Protein AF-A0A938BKI9-F1 (afdb_monomer)

Solvent-accessible surface area (backbone atoms only — not comparable to full-atom values): 6039 Å² total; per-residue (Å²): 139,80,93,66,53,56,71,38,67,69,44,45,52,50,50,41,49,53,42,36,75,76,63,65,50,36,61,71,45,75,45,54,75,66,72,84,82,88,70,56,82,90,69,52,90,51,67,64,57,60,49,46,39,46,40,35,49,47,50,10,42,51,46,49,49,68,59,42,54,88,37,46,44,95,87,40,47,78,45,76,61,80,80,87,84,67,91,79,78,74,82,81,72,84,84,115

pLDDT: mean 8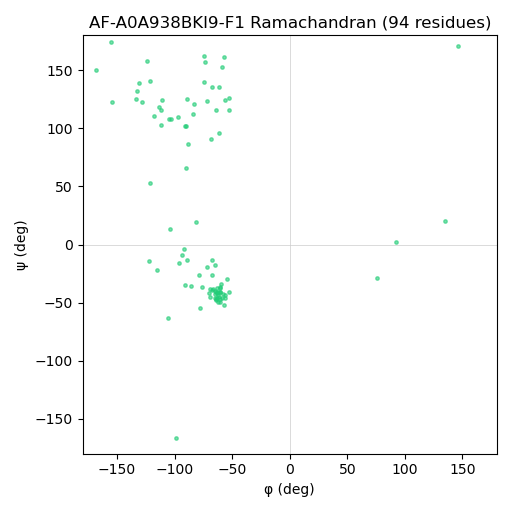9.9, std 16.37, range [35.69, 98.62]

Radius of gyration: 17.12 Å; Cα contacts (8 Å, |Δi|>4): 96; chains: 1; bounding box: 38×35×50 Å

Secondary structure (DSSP, 8-state):
-----TT-HHHHHHHHHHHHHHHSSEEEEEE-------S-GGG---HHHHHHHHIIIIIIHHHHHHHHGGGEEEEEEEEE------S-----TT--

Nearest PDB structures (foldseek):
  3edm-assembly1_C  TM=8.915E-01  e=5.045E-05  Agrobacterium fabrum str. C58
  5jsf-assembly1_A  TM=8.563E-01  e=3.644E-05  Homo sapiens
  3i3o-assembly2_H  TM=8.718E-01  e=2.252E-04  Bacillus anthracis str. 'Ames Ancestor'
  3afm-assembly1_A  TM=8.154E-01  e=1.853E-04  Sphingomonas sp. A1
  3afm-assembly1_B-2  TM=8.261E-01  e=4.916E-04  Sphingomonas sp. A1

Structure (mmCIF, N/CA/C/O backbone):
data_AF-A0A938BKI9-F1
#
_entry.id   AF-A0A938BKI9-F1
#
loop_
_atom_site.group_PDB
_atom_site.id
_atom_site.type_symbol
_atom_site.label_atom_id
_atom_site.label_alt_id
_atom_site.label_comp_id
_atom_site.label_asym_id
_atom_site.label_entity_id
_atom_site.label_seq_id
_atom_site.pdbx_PDB_ins_code
_atom_site.Cartn_x
_atom_site.Cartn_y
_atom_site.Cartn_z
_atom_site.occupancy
_atom_site.B_iso_or_equiv
_atom_site.auth_seq_id
_atom_site.auth_comp_id
_atom_site.auth_asym_id
_atom_site.auth_atom_id
_atom_site.pdbx_PDB_model_num
ATOM 1 N N . VAL A 1 1 ? -16.033 2.143 -2.834 1.00 88.31 1 VAL A N 1
ATOM 2 C CA . VAL A 1 1 ? -14.659 1.886 -3.318 1.00 88.31 1 VAL A CA 1
ATOM 3 C C . VAL A 1 1 ? -13.879 3.169 -3.119 1.00 88.31 1 VAL A C 1
ATOM 5 O O . VAL A 1 1 ? -14.415 4.207 -3.483 1.00 88.31 1 VAL A O 1
ATOM 8 N N . LEU A 1 2 ? -12.703 3.110 -2.494 1.00 95.69 2 LEU A N 1
ATOM 9 C CA . LEU A 1 2 ? -11.835 4.269 -2.282 1.00 95.69 2 LEU A CA 1
ATOM 10 C C . LEU A 1 2 ? -10.514 4.015 -3.024 1.00 95.69 2 LEU A C 1
ATOM 12 O O . LEU A 1 2 ? -9.788 3.106 -2.622 1.00 95.69 2 LEU A O 1
ATOM 16 N N . PRO A 1 3 ? -10.222 4.740 -4.117 1.00 97.19 3 PRO A N 1
ATOM 17 C CA . PRO A 1 3 ? -8.918 4.674 -4.769 1.00 97.19 3 PRO A CA 1
ATOM 18 C C . PRO A 1 3 ? -7.820 5.126 -3.803 1.00 97.19 3 PRO A C 1
ATOM 20 O O . PRO A 1 3 ? -7.996 6.120 -3.101 1.00 97.19 3 PRO A O 1
ATOM 23 N N . CYS A 1 4 ? -6.711 4.390 -3.756 1.00 97.94 4 CYS A N 1
ATOM 24 C CA . CYS A 1 4 ? -5.589 4.703 -2.881 1.00 97.94 4 CYS A CA 1
ATOM 25 C C . CYS A 1 4 ? -4.292 4.139 -3.466 1.00 97.94 4 CYS A C 1
ATOM 27 O O . CYS A 1 4 ? -4.187 2.931 -3.685 1.00 97.94 4 CYS A O 1
ATOM 29 N N . ASP A 1 5 ? -3.315 5.008 -3.699 1.00 98.25 5 ASP A N 1
ATOM 30 C CA . ASP A 1 5 ? -1.946 4.627 -4.028 1.00 98.25 5 ASP A CA 1
ATOM 31 C C . ASP A 1 5 ? -1.175 4.322 -2.737 1.00 98.25 5 ASP A C 1
ATOM 33 O O . ASP A 1 5 ? -1.039 5.182 -1.865 1.00 98.25 5 ASP A O 1
ATOM 37 N N . VAL A 1 6 ? -0.661 3.095 -2.615 1.00 98.38 6 VAL A N 1
ATOM 38 C CA . VAL A 1 6 ? 0.081 2.643 -1.427 1.00 98.38 6 VAL A CA 1
ATOM 39 C C . VAL A 1 6 ? 1.425 3.344 -1.240 1.00 98.38 6 VAL A C 1
ATOM 41 O O . VAL A 1 6 ? 1.995 3.247 -0.159 1.00 98.38 6 VAL A O 1
ATOM 44 N N . THR A 1 7 ? 1.919 4.061 -2.249 1.00 98.12 7 THR A N 1
ATOM 45 C CA . THR A 1 7 ? 3.136 4.887 -2.170 1.00 98.12 7 THR A CA 1
ATOM 46 C C . THR A 1 7 ? 2.844 6.319 -1.706 1.00 98.12 7 THR A C 1
ATOM 48 O O . THR A 1 7 ? 3.750 7.048 -1.306 1.00 98.12 7 THR A O 1
ATOM 51 N N . CYS A 1 8 ? 1.572 6.736 -1.689 1.00 98.44 8 CYS A N 1
ATOM 52 C CA . CYS A 1 8 ? 1.174 8.084 -1.300 1.00 98.44 8 CYS A CA 1
ATOM 53 C C . CYS A 1 8 ? 0.725 8.138 0.167 1.00 98.44 8 CYS A C 1
ATOM 55 O O . CYS A 1 8 ? -0.358 7.674 0.530 1.00 98.44 8 CYS A O 1
ATOM 57 N N . HIS A 1 9 ? 1.537 8.769 1.020 1.00 97.81 9 HIS A N 1
ATOM 58 C CA . HIS A 1 9 ? 1.274 8.867 2.460 1.00 97.81 9 HIS A CA 1
ATOM 59 C C . HIS A 1 9 ? -0.088 9.493 2.794 1.00 97.81 9 HIS A C 1
ATOM 61 O O . HIS A 1 9 ? -0.843 8.940 3.596 1.00 97.81 9 HIS A O 1
ATOM 67 N N . ASP A 1 10 ? -0.430 10.598 2.135 1.00 98.31 10 ASP A N 1
ATOM 68 C CA . ASP A 1 10 ? -1.666 11.333 2.405 1.00 98.31 10 ASP A CA 1
ATOM 69 C C . ASP A 1 10 ? -2.909 10.536 1.993 1.00 98.31 10 ASP A C 1
ATOM 71 O O . ASP A 1 10 ? -3.897 10.502 2.730 1.00 98.31 10 ASP A O 1
ATOM 75 N N . GLN A 1 11 ? -2.848 9.820 0.863 1.00 98.62 11 GLN A N 1
ATOM 76 C CA . GLN A 1 11 ? -3.940 8.939 0.440 1.00 98.62 11 GLN A CA 1
ATOM 77 C C . GLN A 1 11 ? -4.136 7.783 1.424 1.00 98.62 11 GLN A C 1
ATOM 79 O O . GLN A 1 11 ? -5.273 7.463 1.769 1.00 98.62 11 GLN A O 1
ATOM 84 N N . MET A 1 12 ? -3.048 7.203 1.937 1.00 98.50 12 MET A N 1
ATOM 85 C CA . MET A 1 12 ? -3.113 6.125 2.926 1.00 98.50 12 MET A CA 1
ATOM 86 C C . MET A 1 12 ? -3.724 6.595 4.250 1.00 98.50 12 MET A C 1
ATOM 88 O O . MET A 1 12 ? -4.570 5.898 4.818 1.00 98.50 12 MET A O 1
ATOM 92 N N . ILE A 1 13 ? -3.342 7.784 4.730 1.00 98.38 13 ILE A N 1
ATOM 93 C CA . ILE A 1 13 ? -3.944 8.396 5.923 1.00 98.38 13 ILE A CA 1
ATOM 94 C C . ILE A 1 13 ? -5.437 8.625 5.700 1.00 98.38 13 ILE A C 1
ATOM 96 O O . ILE A 1 13 ? -6.247 8.222 6.538 1.00 98.38 13 ILE A O 1
ATOM 100 N N . HIS A 1 14 ? -5.804 9.233 4.572 1.00 98.56 14 HIS A N 1
ATOM 101 C CA . HIS A 1 14 ? -7.197 9.474 4.216 1.00 98.56 14 HIS A CA 1
ATOM 102 C C . HIS A 1 14 ? -7.993 8.160 4.164 1.00 98.56 14 HIS A C 1
ATOM 104 O O . HIS A 1 14 ? -9.082 8.065 4.727 1.00 98.56 14 HIS A O 1
ATOM 110 N N . ALA A 1 15 ? -7.421 7.096 3.594 1.00 98.44 15 ALA A N 1
ATOM 111 C CA . ALA A 1 15 ? -8.062 5.789 3.531 1.00 98.44 15 ALA A CA 1
ATOM 112 C C . ALA A 1 15 ? -8.289 5.145 4.904 1.00 98.44 15 ALA A C 1
ATOM 114 O O . ALA A 1 15 ? -9.364 4.587 5.152 1.00 98.44 15 ALA A O 1
ATOM 115 N N . ALA A 1 16 ? -7.325 5.242 5.821 1.00 98.38 16 ALA A N 1
ATOM 116 C CA . ALA A 1 16 ? -7.513 4.771 7.190 1.00 98.38 16 ALA A CA 1
ATOM 117 C C . ALA A 1 16 ? -8.555 5.603 7.949 1.00 98.38 16 ALA A C 1
ATOM 119 O O . ALA A 1 16 ? -9.367 5.042 8.687 1.00 98.38 16 ALA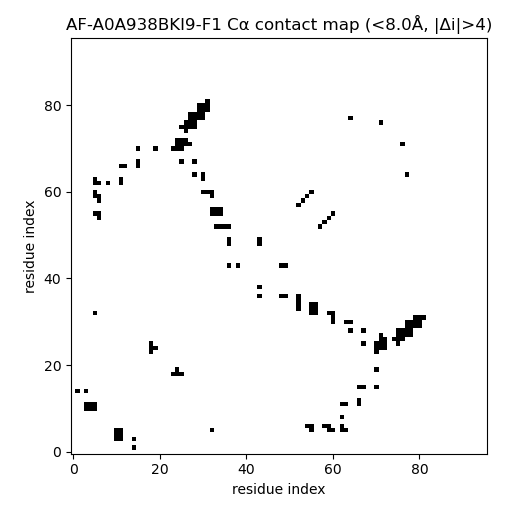 A O 1
ATOM 120 N N . GLN A 1 17 ? -8.584 6.921 7.741 1.00 98.44 17 GLN A N 1
ATOM 121 C CA . GLN A 1 17 ? -9.593 7.796 8.339 1.00 98.44 17 GLN A CA 1
ATOM 122 C C . GLN A 1 17 ? -11.001 7.440 7.857 1.00 98.44 17 GLN A C 1
ATOM 124 O O . GLN A 1 17 ? -11.872 7.208 8.691 1.00 98.44 17 GLN A O 1
ATOM 129 N N . GLU A 1 18 ? -11.209 7.302 6.548 1.00 98.56 18 GLU A N 1
ATOM 130 C CA . GLU A 1 18 ? -12.496 6.900 5.969 1.00 98.56 18 GLU A CA 1
ATOM 131 C C . GLU A 1 18 ? -12.936 5.511 6.450 1.00 98.56 18 GLU A C 1
ATOM 133 O O . GLU A 1 18 ? -14.095 5.297 6.816 1.00 98.56 18 GLU A O 1
ATOM 138 N N . THR A 1 19 ? -11.995 4.565 6.531 1.00 98.25 19 THR A N 1
ATOM 139 C CA . THR A 1 19 ? -12.259 3.216 7.053 1.00 98.25 19 THR A CA 1
ATOM 140 C C . THR A 1 19 ? -12.707 3.270 8.511 1.00 98.25 19 THR A C 1
ATOM 142 O O . THR A 1 19 ? -13.702 2.643 8.878 1.00 98.25 19 THR A O 1
ATOM 145 N N . ARG A 1 20 ? -12.026 4.065 9.345 1.00 97.94 20 ARG A N 1
ATOM 146 C CA . ARG A 1 20 ? -12.407 4.279 10.745 1.00 97.94 20 ARG A CA 1
ATOM 147 C C . ARG A 1 20 ? -13.777 4.942 10.858 1.00 97.94 20 ARG A C 1
ATOM 149 O O . ARG A 1 20 ? -14.590 4.480 11.646 1.00 97.94 20 ARG A O 1
ATOM 156 N N . THR A 1 21 ? -14.054 5.984 10.080 1.00 98.25 21 THR A N 1
ATOM 157 C CA . THR A 1 21 ? -15.344 6.690 10.117 1.00 98.25 21 THR A CA 1
ATOM 158 C C . THR A 1 21 ? -16.498 5.759 9.756 1.00 98.25 21 THR A C 1
ATOM 160 O O . THR A 1 21 ? -17.547 5.795 10.393 1.00 98.25 21 THR A O 1
ATOM 163 N N . ARG A 1 22 ? -16.308 4.895 8.754 1.00 97.81 22 ARG A N 1
ATOM 164 C CA . ARG A 1 22 ? -17.378 4.041 8.232 1.00 97.81 22 ARG A CA 1
ATOM 165 C C . ARG A 1 22 ? -17.554 2.724 8.986 1.00 97.81 22 ARG A C 1
ATOM 167 O O . ARG A 1 22 ? -18.680 2.247 9.102 1.00 97.81 22 ARG A O 1
ATOM 174 N N . PHE A 1 23 ? -16.464 2.120 9.455 1.00 97.50 23 PHE A N 1
ATOM 175 C CA . PHE A 1 23 ? -16.473 0.768 10.030 1.00 97.50 23 PHE A CA 1
ATOM 176 C C . PHE A 1 23 ? -15.951 0.706 11.472 1.00 97.50 23 PHE A C 1
ATOM 178 O O . PHE A 1 23 ? -16.134 -0.304 12.151 1.00 97.50 23 PHE A O 1
ATOM 185 N N . GLY A 1 24 ? -15.286 1.758 11.952 1.00 97.81 24 GLY A N 1
ATOM 186 C CA . GLY A 1 24 ? -14.701 1.853 13.293 1.00 97.81 24 GLY A CA 1
ATOM 187 C C . GLY A 1 24 ? -13.398 1.073 13.485 1.00 97.81 24 GLY A C 1
ATOM 188 O O . GLY A 1 24 ? -12.569 1.476 14.296 1.00 97.81 24 GLY A O 1
ATOM 189 N N . ARG A 1 25 ? -13.203 -0.026 12.748 1.00 97.62 25 ARG A N 1
ATOM 190 C CA . ARG A 1 25 ? -12.107 -0.987 12.944 1.00 97.62 25 ARG A CA 1
ATOM 191 C C . ARG A 1 25 ? -11.780 -1.767 11.667 1.00 97.62 25 ARG A C 1
ATOM 193 O O . ARG A 1 25 ? -12.509 -1.678 10.681 1.00 97.62 25 ARG A O 1
ATOM 200 N N . VAL A 1 26 ? -10.726 -2.579 11.726 1.00 98.50 26 VAL A N 1
ATOM 201 C CA . VAL A 1 26 ? -10.309 -3.517 10.677 1.00 98.50 26 VAL A CA 1
ATOM 202 C C . VAL A 1 26 ? -10.124 -4.915 11.267 1.00 98.50 26 VAL A C 1
ATOM 204 O O . VAL A 1 26 ? -9.319 -5.116 12.170 1.00 98.50 26 VAL A O 1
ATOM 207 N N . ASP A 1 27 ? -10.850 -5.894 10.731 1.00 98.44 27 ASP A N 1
ATOM 208 C CA . ASP A 1 27 ? -10.705 -7.303 11.122 1.00 98.44 27 ASP A CA 1
ATOM 209 C C . ASP A 1 27 ? -9.679 -8.037 10.234 1.00 98.44 27 ASP A C 1
ATOM 211 O O . ASP A 1 27 ? -8.902 -8.868 10.709 1.00 98.44 27 ASP A O 1
ATOM 215 N N . PHE A 1 28 ? -9.616 -7.677 8.948 1.00 98.31 28 PHE A N 1
ATOM 216 C CA . PHE A 1 28 ? -8.682 -8.240 7.973 1.00 98.31 28 PHE A CA 1
ATOM 217 C C . PHE A 1 28 ? -8.018 -7.131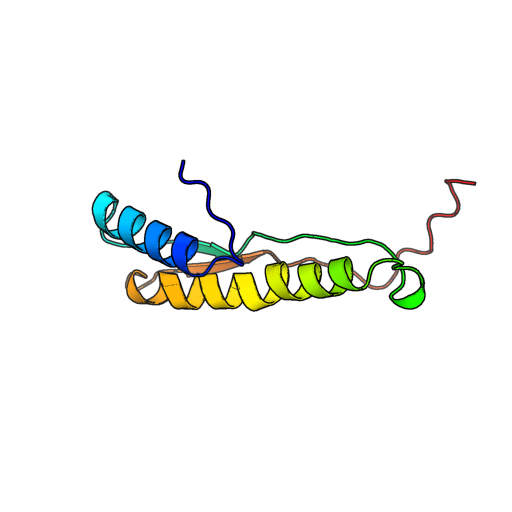 7.157 1.00 98.31 28 PHE A C 1
ATOM 219 O O . PHE A 1 28 ? -8.703 -6.329 6.523 1.00 98.31 28 PHE A O 1
ATOM 226 N N . LEU A 1 29 ? -6.686 -7.118 7.138 1.00 98.56 29 LEU A N 1
ATOM 227 C CA . LEU A 1 29 ? -5.880 -6.255 6.279 1.00 98.56 29 LEU A CA 1
ATOM 228 C C . LEU A 1 29 ? -5.153 -7.114 5.244 1.00 98.56 29 LEU A C 1
ATOM 230 O O . LEU A 1 29 ? -4.312 -7.937 5.600 1.00 98.56 29 LEU A O 1
ATOM 234 N N . ILE A 1 30 ? -5.469 -6.922 3.966 1.00 98.38 30 ILE A N 1
ATOM 235 C CA . ILE A 1 30 ? -4.833 -7.657 2.869 1.00 98.38 30 ILE A CA 1
ATOM 236 C C . ILE A 1 30 ? -3.856 -6.721 2.162 1.00 98.38 30 ILE A C 1
ATOM 238 O O . ILE A 1 30 ? -4.253 -5.806 1.444 1.00 98.38 30 ILE A O 1
ATOM 242 N N . VAL A 1 31 ? -2.568 -6.965 2.363 1.00 98.31 31 VAL A N 1
ATOM 243 C CA . VAL A 1 31 ? -1.473 -6.231 1.733 1.00 98.31 31 VAL A CA 1
ATOM 244 C C . VAL A 1 31 ? -1.162 -6.910 0.402 1.00 98.31 31 VAL A C 1
ATOM 246 O O . VAL A 1 31 ? -0.363 -7.842 0.337 1.00 98.31 31 VAL A O 1
ATOM 249 N N . ASN A 1 32 ? -1.889 -6.499 -0.640 1.00 97.81 32 ASN A N 1
ATOM 250 C CA . ASN A 1 32 ? -1.847 -7.125 -1.967 1.00 97.81 32 ASN A CA 1
ATOM 251 C C . ASN A 1 32 ? -1.299 -6.225 -3.079 1.00 97.81 32 ASN A C 1
ATOM 253 O O . ASN A 1 32 ? -0.902 -6.741 -4.119 1.00 97.81 32 ASN A O 1
ATOM 257 N N . ALA A 1 33 ? -1.324 -4.901 -2.908 1.00 97.81 33 ALA A N 1
ATOM 258 C CA . ALA A 1 33 ? -0.836 -3.994 -3.942 1.00 97.81 33 ALA A CA 1
ATOM 259 C C . ALA A 1 33 ? 0.616 -4.341 -4.296 1.00 97.81 33 ALA A C 1
ATOM 261 O O . ALA A 1 33 ? 1.474 -4.412 -3.417 1.00 97.81 33 ALA A O 1
ATOM 262 N N . GLY A 1 34 ? 0.860 -4.587 -5.580 1.00 96.19 34 GLY A N 1
ATOM 263 C CA . GLY A 1 34 ? 2.162 -4.997 -6.064 1.00 96.19 34 GLY A CA 1
ATOM 264 C C . GLY A 1 34 ? 2.257 -4.929 -7.581 1.00 96.19 34 GLY A C 1
ATOM 265 O O . GLY A 1 34 ? 1.262 -5.095 -8.289 1.00 96.19 34 GLY A O 1
ATOM 266 N N . VAL A 1 35 ? 3.467 -4.685 -8.067 1.00 95.25 35 VAL A N 1
ATOM 267 C CA . VAL A 1 35 ? 3.829 -4.664 -9.487 1.00 95.25 35 VAL A CA 1
ATOM 268 C C . VAL A 1 35 ? 4.967 -5.640 -9.750 1.00 95.25 35 VAL A C 1
ATOM 270 O O . VAL A 1 35 ? 5.717 -5.997 -8.845 1.00 95.25 35 VAL A O 1
ATOM 273 N N . ILE A 1 36 ? 5.112 -6.074 -10.998 1.00 91.25 36 ILE A N 1
ATOM 274 C CA . ILE A 1 36 ? 6.239 -6.893 -11.437 1.00 91.25 36 ILE A CA 1
ATOM 275 C C . ILE A 1 36 ? 6.798 -6.320 -12.732 1.00 91.25 36 ILE A C 1
ATOM 277 O O . ILE A 1 36 ? 6.050 -6.052 -13.670 1.00 91.25 36 ILE A O 1
ATOM 281 N N . TYR A 1 37 ? 8.118 -6.176 -12.776 1.00 89.94 37 TYR A N 1
ATOM 282 C CA . TYR A 1 37 ? 8.860 -5.836 -13.984 1.00 89.94 37 TYR A CA 1
ATOM 283 C C . TYR A 1 37 ? 9.697 -7.063 -14.362 1.00 89.94 37 TYR A C 1
ATOM 285 O O . TYR A 1 37 ? 10.660 -7.377 -13.661 1.00 89.94 37 TYR A O 1
ATOM 293 N N . PRO A 1 38 ? 9.273 -7.846 -15.369 1.00 85.25 38 PRO A N 1
ATOM 294 C CA . PRO A 1 38 ? 9.942 -9.090 -15.723 1.00 85.25 38 PRO A CA 1
ATOM 295 C C . PRO A 1 38 ? 11.263 -8.816 -16.451 1.00 85.25 38 PRO A C 1
ATOM 297 O O . PRO A 1 38 ? 11.319 -7.958 -17.323 1.00 85.25 38 PRO A O 1
ATOM 300 N N . GLY A 1 39 ? 12.300 -9.591 -16.135 1.00 85.62 39 GLY A N 1
ATOM 301 C CA . GLY A 1 39 ? 13.618 -9.488 -16.769 1.00 85.62 39 GLY A CA 1
ATOM 302 C C . GLY A 1 39 ? 14.743 -9.810 -15.791 1.00 85.62 39 GLY A C 1
ATOM 303 O O . GLY A 1 39 ? 14.497 -9.972 -14.590 1.00 85.62 39 GLY A O 1
ATOM 304 N N . LEU A 1 40 ? 15.975 -9.926 -16.291 1.00 88.06 40 LEU A N 1
ATOM 305 C CA . LEU A 1 40 ? 17.142 -9.823 -15.419 1.00 88.06 40 LEU A CA 1
ATOM 306 C C . LEU A 1 40 ? 17.328 -8.358 -15.015 1.00 88.06 40 LEU A C 1
ATOM 308 O O . LEU A 1 40 ? 16.876 -7.450 -15.702 1.00 88.06 40 LEU A O 1
ATOM 312 N N . VAL A 1 41 ? 18.015 -8.116 -13.899 1.00 88.12 41 VAL A N 1
ATOM 313 C CA . VAL A 1 41 ? 18.263 -6.745 -13.418 1.00 88.12 41 VAL A CA 1
ATOM 314 C C . VAL A 1 41 ? 19.044 -5.917 -14.447 1.00 88.12 41 VAL A C 1
ATOM 316 O O . VAL A 1 41 ? 18.799 -4.723 -14.568 1.00 88.12 41 VAL A O 1
ATOM 319 N N . GLU A 1 42 ? 19.945 -6.551 -15.202 1.00 90.31 42 GLU A N 1
ATOM 320 C CA . GLU A 1 42 ? 20.705 -5.919 -16.291 1.00 90.31 42 GLU A CA 1
ATOM 321 C C . GLU A 1 42 ? 19.869 -5.615 -17.543 1.00 90.31 42 GLU A C 1
ATOM 323 O O . GLU A 1 42 ? 20.258 -4.749 -18.319 1.00 90.31 42 GLU A O 1
ATOM 328 N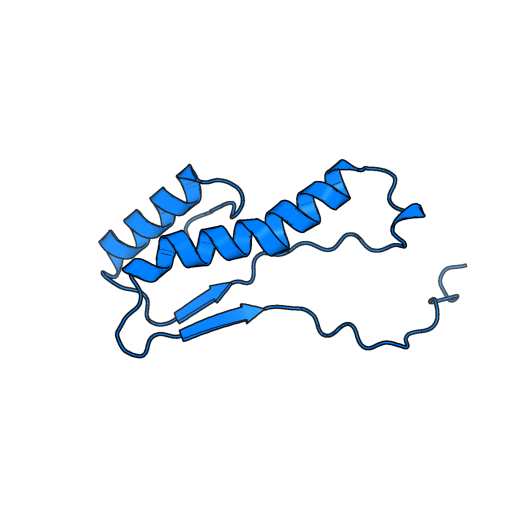 N . ASP A 1 43 ? 18.712 -6.268 -17.700 1.00 91.38 43 ASP A N 1
AT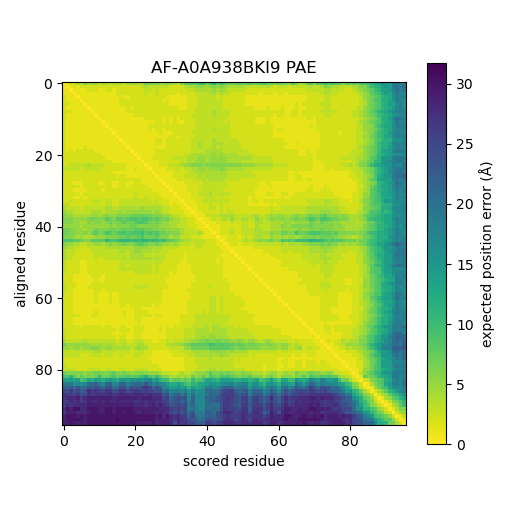OM 329 C CA . ASP A 1 43 ? 17.812 -6.100 -18.849 1.00 91.38 43 ASP A CA 1
ATOM 330 C C . ASP A 1 43 ? 16.739 -5.020 -18.611 1.00 91.38 43 ASP A C 1
ATOM 332 O O . ASP A 1 43 ? 15.911 -4.759 -19.483 1.00 91.38 43 ASP A O 1
ATOM 336 N N . ILE A 1 44 ? 16.684 -4.420 -17.415 1.00 89.75 44 ILE A N 1
ATOM 337 C CA . ILE A 1 44 ? 15.677 -3.405 -17.085 1.00 89.75 44 ILE A CA 1
ATOM 338 C C . ILE A 1 44 ? 16.222 -2.019 -17.431 1.00 89.75 44 ILE A C 1
ATOM 340 O O . ILE A 1 44 ? 16.988 -1.421 -16.676 1.00 89.75 44 ILE A O 1
ATOM 344 N N . ASP A 1 45 ? 15.765 -1.489 -18.568 1.00 90.00 45 ASP A N 1
ATOM 345 C CA . ASP A 1 45 ? 16.228 -0.214 -19.132 1.00 90.00 45 ASP A CA 1
ATOM 346 C C . ASP A 1 45 ? 15.984 0.991 -18.211 1.00 90.00 45 ASP A C 1
ATOM 348 O O . ASP A 1 45 ? 16.766 1.944 -18.161 1.00 90.00 45 ASP A O 1
ATOM 352 N N . ARG A 1 46 ? 14.861 0.984 -17.487 1.00 93.88 46 ARG A N 1
ATOM 353 C CA . ARG A 1 46 ? 14.417 2.111 -16.666 1.00 93.88 46 ARG A CA 1
ATOM 354 C C . ARG A 1 46 ? 14.699 1.830 -15.199 1.00 93.88 46 ARG A C 1
ATOM 356 O O . ARG A 1 46 ? 13.976 1.086 -14.544 1.00 93.88 46 ARG A O 1
ATOM 363 N N . ILE A 1 47 ? 15.683 2.528 -14.633 1.00 93.94 47 ILE A N 1
ATOM 364 C CA . ILE A 1 47 ? 15.963 2.472 -13.187 1.00 93.94 47 ILE A CA 1
ATOM 365 C C . ILE A 1 47 ? 14.730 2.810 -12.331 1.00 93.94 47 ILE A C 1
ATOM 367 O O . ILE A 1 47 ? 14.581 2.308 -11.218 1.00 93.94 47 ILE A O 1
ATOM 371 N N . AS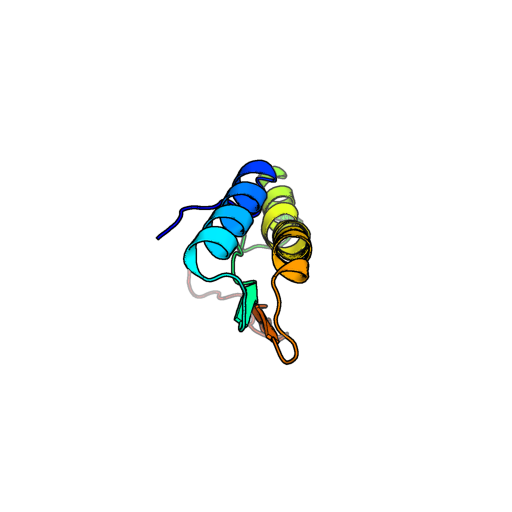P A 1 48 ? 13.833 3.647 -12.852 1.00 95.50 48 ASP A N 1
ATOM 372 C CA . ASP A 1 48 ? 12.607 4.037 -12.159 1.00 95.50 48 ASP A CA 1
ATOM 373 C C . ASP A 1 48 ? 11.620 2.875 -12.009 1.00 95.50 48 ASP A C 1
ATOM 375 O O . ASP A 1 48 ? 10.880 2.851 -11.032 1.00 95.50 48 ASP A O 1
ATOM 379 N N . ASP A 1 49 ? 11.664 1.874 -12.889 1.00 94.62 49 ASP A N 1
ATOM 380 C CA . ASP A 1 49 ? 10.840 0.670 -12.770 1.00 94.62 49 ASP A CA 1
ATOM 381 C C . ASP A 1 49 ? 11.328 -0.188 -11.589 1.00 94.62 49 ASP A C 1
ATOM 383 O O . ASP A 1 49 ? 10.539 -0.644 -10.761 1.00 94.62 49 ASP A O 1
ATOM 387 N N . LEU A 1 50 ? 12.650 -0.319 -11.422 1.00 94.38 50 LEU A N 1
ATOM 388 C CA . LEU A 1 50 ? 13.252 -0.980 -10.257 1.00 94.38 50 LEU A CA 1
ATOM 389 C C . LEU A 1 50 ? 12.932 -0.245 -8.949 1.00 94.38 50 LEU A C 1
ATOM 391 O O . LEU A 1 50 ? 12.610 -0.879 -7.941 1.00 94.38 50 LEU A O 1
ATOM 395 N N . LYS A 1 51 ? 12.988 1.092 -8.960 1.00 96.31 51 LYS A N 1
ATOM 396 C CA . LYS A 1 51 ? 12.599 1.908 -7.802 1.00 96.31 51 LYS A CA 1
ATOM 397 C C . LYS A 1 51 ? 11.121 1.736 -7.482 1.00 96.31 51 LYS A C 1
ATOM 399 O O . LYS A 1 51 ? 10.797 1.477 -6.331 1.00 96.31 51 LYS A O 1
ATOM 404 N N . ALA A 1 52 ? 10.244 1.815 -8.482 1.00 96.50 52 ALA A N 1
ATOM 405 C CA . ALA A 1 52 ? 8.807 1.632 -8.312 1.00 96.50 52 ALA A CA 1
ATOM 406 C C . ALA A 1 52 ? 8.473 0.238 -7.765 1.00 96.50 52 ALA A C 1
ATOM 408 O O . ALA A 1 52 ? 7.612 0.109 -6.900 1.00 96.50 52 ALA A O 1
ATOM 409 N N . HIS A 1 53 ? 9.197 -0.800 -8.193 1.00 95.88 53 HIS A N 1
ATOM 410 C CA . HIS A 1 53 ? 9.040 -2.150 -7.656 1.00 95.88 53 HIS A CA 1
ATOM 411 C C . HIS A 1 53 ? 9.291 -2.206 -6.144 1.00 95.88 53 HIS A C 1
ATOM 413 O O . HIS A 1 53 ? 8.509 -2.807 -5.409 1.00 95.88 53 HIS A O 1
ATOM 419 N N . ILE A 1 54 ? 10.367 -1.571 -5.667 1.00 96.69 54 ILE A N 1
ATOM 420 C CA . ILE A 1 54 ? 10.676 -1.488 -4.231 1.00 96.69 54 ILE A CA 1
ATOM 421 C C . ILE A 1 54 ? 9.654 -0.596 -3.522 1.00 96.69 54 ILE A C 1
ATOM 423 O O . ILE A 1 54 ? 9.132 -0.969 -2.471 1.00 96.69 54 ILE A O 1
ATOM 427 N N . GLU A 1 55 ? 9.342 0.559 -4.102 1.00 98.25 55 GLU A N 1
ATOM 428 C CA . GLU A 1 55 ? 8.458 1.544 -3.490 1.00 98.25 55 GLU A CA 1
ATOM 429 C C . GLU A 1 55 ? 7.050 0.983 -3.278 1.00 98.25 55 GLU A C 1
ATOM 431 O O . GLU A 1 55 ? 6.489 1.116 -2.197 1.00 98.25 55 GLU A O 1
ATOM 436 N N . ILE A 1 56 ? 6.500 0.268 -4.259 1.00 98.31 56 ILE A N 1
ATOM 437 C CA . ILE A 1 56 ? 5.159 -0.317 -4.176 1.00 98.31 56 ILE A CA 1
ATOM 438 C C . ILE A 1 56 ? 5.176 -1.594 -3.328 1.00 98.31 56 ILE A C 1
ATOM 440 O O . ILE A 1 56 ? 4.426 -1.700 -2.354 1.00 98.31 56 ILE A O 1
ATOM 444 N N . ASN A 1 57 ? 6.030 -2.566 -3.668 1.00 97.44 57 ASN A N 1
ATOM 445 C CA . ASN A 1 57 ? 5.931 -3.916 -3.100 1.00 97.44 57 ASN A CA 1
ATOM 446 C C . ASN A 1 57 ? 6.507 -4.012 -1.683 1.00 97.44 57 ASN A C 1
ATOM 448 O O . ASN A 1 57 ? 6.103 -4.895 -0.926 1.00 97.44 57 ASN A O 1
ATOM 452 N N . LEU A 1 58 ? 7.464 -3.147 -1.325 1.00 97.00 58 LEU A N 1
ATOM 453 C CA . LEU A 1 58 ? 8.072 -3.125 0.005 1.00 97.00 58 LEU A CA 1
ATOM 454 C C . LEU A 1 58 ? 7.574 -1.933 0.820 1.00 97.00 58 LEU A C 1
ATOM 456 O O . LEU A 1 58 ? 6.930 -2.130 1.852 1.00 97.00 58 LEU A O 1
ATOM 460 N N . TRP A 1 59 ? 7.854 -0.704 0.383 1.00 98.31 59 TRP A N 1
ATOM 461 C CA . TRP A 1 59 ? 7.517 0.475 1.186 1.00 98.31 59 TRP A CA 1
ATOM 462 C C . TRP A 1 59 ? 6.013 0.715 1.270 1.00 98.31 59 TRP A C 1
ATOM 464 O O . TRP A 1 59 ? 5.513 0.987 2.361 1.00 98.31 59 TRP A O 1
ATOM 474 N N . GLY A 1 60 ? 5.271 0.493 0.187 1.00 98.50 60 GLY A N 1
ATOM 475 C CA . GLY A 1 60 ? 3.814 0.567 0.184 1.00 98.50 60 GLY A CA 1
ATOM 476 C C . GLY A 1 60 ? 3.177 -0.475 1.100 1.00 98.50 60 GLY A C 1
ATOM 477 O O . GLY A 1 60 ? 2.227 -0.182 1.831 1.00 98.50 60 GLY A O 1
ATOM 478 N N . ALA A 1 61 ? 3.756 -1.673 1.161 1.00 98.31 61 ALA A N 1
ATOM 479 C CA . ALA A 1 61 ? 3.336 -2.719 2.085 1.00 98.31 61 ALA A CA 1
ATOM 480 C C . ALA A 1 61 ? 3.580 -2.325 3.558 1.00 98.31 61 ALA A C 1
ATOM 482 O O . ALA A 1 61 ? 2.679 -2.445 4.396 1.00 98.31 61 ALA A O 1
ATOM 483 N N . VAL A 1 62 ? 4.766 -1.785 3.870 1.00 98.25 62 VAL A N 1
ATOM 484 C CA . VAL A 1 62 ? 5.108 -1.259 5.204 1.00 98.25 62 VAL A CA 1
ATOM 485 C C . VAL A 1 62 ? 4.176 -0.117 5.597 1.00 98.25 62 VAL A C 1
ATOM 487 O O . VAL A 1 62 ? 3.637 -0.114 6.707 1.00 98.25 62 VAL A O 1
ATOM 490 N N . LEU A 1 63 ? 3.956 0.839 4.694 1.00 98.50 63 LEU A N 1
ATOM 491 C CA . LEU A 1 63 ? 3.089 1.983 4.932 1.00 98.50 63 LEU A CA 1
ATOM 492 C C . LEU A 1 63 ? 1.643 1.538 5.173 1.00 98.50 63 LEU A C 1
ATOM 494 O O . LEU A 1 63 ? 1.001 2.028 6.098 1.00 98.50 63 LEU A O 1
ATOM 498 N N . THR A 1 64 ? 1.156 0.558 4.413 1.00 98.62 64 THR A N 1
ATOM 499 C CA . THR A 1 64 ? -0.175 -0.031 4.611 1.00 98.62 64 THR A CA 1
ATOM 500 C C . THR A 1 64 ? -0.340 -0.585 6.017 1.00 98.62 64 THR A C 1
ATOM 502 O O . THR A 1 64 ? -1.277 -0.209 6.721 1.00 98.62 64 THR A O 1
ATOM 505 N N . VAL A 1 65 ? 0.591 -1.422 6.475 1.00 98.44 65 VAL A N 1
ATOM 506 C CA . VAL A 1 65 ? 0.514 -1.967 7.835 1.00 98.44 65 VAL A CA 1
ATOM 507 C C . VAL A 1 65 ? 0.633 -0.865 8.877 1.00 98.44 65 VAL A C 1
ATOM 509 O O . VAL A 1 65 ? -0.187 -0.813 9.788 1.00 98.44 65 VAL A O 1
ATOM 512 N N . ARG A 1 66 ? 1.599 0.048 8.738 1.00 98.19 66 ARG A N 1
ATOM 513 C CA . ARG A 1 66 ? 1.803 1.145 9.693 1.00 98.19 66 ARG A CA 1
ATOM 514 C C . ARG A 1 66 ? 0.543 1.990 9.874 1.00 98.19 66 ARG A C 1
ATOM 516 O O . ARG A 1 66 ? 0.206 2.343 11.001 1.00 98.19 66 ARG A O 1
ATOM 523 N N . THR A 1 67 ? -0.137 2.309 8.780 1.00 98.50 67 THR A N 1
ATOM 524 C CA . THR A 1 67 ? -1.296 3.204 8.779 1.00 98.50 67 THR A CA 1
ATOM 525 C C . THR A 1 67 ? -2.558 2.528 9.318 1.00 98.50 67 THR A C 1
ATOM 527 O O . THR A 1 67 ? -3.333 3.160 10.032 1.00 98.50 67 THR A O 1
ATOM 530 N N . PHE A 1 68 ? -2.752 1.236 9.039 1.00 98.56 68 PHE A N 1
ATOM 531 C CA . PHE A 1 68 ? -3.959 0.507 9.445 1.00 98.56 68 PHE A CA 1
ATOM 532 C C . PHE A 1 68 ? -3.810 -0.292 10.747 1.00 98.56 68 PHE A C 1
ATOM 534 O O . PHE A 1 68 ? -4.824 -0.641 11.348 1.00 98.56 68 PHE A O 1
ATOM 541 N N . ALA A 1 69 ? -2.589 -0.547 11.230 1.00 97.62 69 ALA A N 1
ATOM 542 C CA . ALA A 1 69 ? -2.352 -1.287 12.472 1.00 97.62 69 ALA A CA 1
ATOM 543 C C . ALA A 1 69 ? -3.119 -0.739 13.693 1.00 97.62 69 ALA A C 1
ATOM 545 O O . ALA A 1 69 ? -3.678 -1.553 14.427 1.00 97.62 69 ALA A O 1
ATOM 546 N N . PRO A 1 70 ? -3.244 0.589 13.905 1.00 97.50 70 PRO A N 1
ATOM 547 C CA . PRO A 1 70 ? -4.029 1.124 15.021 1.00 97.50 70 PRO A CA 1
ATOM 548 C C . PRO A 1 70 ? -5.533 0.818 14.948 1.00 97.50 70 PRO A C 1
ATOM 550 O O . PRO A 1 70 ? -6.227 0.961 15.949 1.00 97.50 70 PRO A O 1
ATOM 553 N N . LEU A 1 71 ? -6.049 0.436 13.775 1.00 98.19 71 LEU A N 1
ATOM 554 C CA . LEU A 1 71 ? -7.458 0.092 13.567 1.00 98.19 71 LEU A CA 1
ATOM 555 C C . LEU A 1 71 ? -7.726 -1.411 13.706 1.00 98.19 71 LEU A C 1
ATOM 557 O O . LEU A 1 71 ? -8.892 -1.811 13.688 1.00 98.19 71 LEU A O 1
ATOM 561 N N . LEU A 1 72 ? -6.685 -2.245 13.805 1.00 98.25 72 LEU A N 1
ATOM 562 C CA . LEU A 1 72 ? -6.849 -3.693 13.878 1.00 98.25 72 LEU A CA 1
ATOM 563 C C . LEU A 1 72 ? -7.513 -4.115 15.189 1.00 98.25 72 LEU A C 1
ATOM 565 O O . LEU A 1 72 ? -7.151 -3.662 16.274 1.00 98.25 72 LEU A O 1
ATOM 569 N N . THR A 1 73 ? -8.477 -5.025 15.084 1.00 96.56 73 THR A N 1
ATOM 570 C CA . THR A 1 73 ? -9.167 -5.595 16.244 1.00 96.56 73 THR A CA 1
ATOM 571 C C . THR A 1 73 ? -8.304 -6.597 17.001 1.00 96.56 73 THR A C 1
ATOM 573 O O . THR A 1 73 ? -7.332 -7.154 16.481 1.00 96.56 73 THR A O 1
ATOM 576 N N . HIS A 1 74 ? -8.689 -6.890 18.247 1.00 93.75 74 HIS A N 1
ATOM 577 C CA . HIS A 1 74 ? -8.129 -8.033 18.958 1.00 93.75 74 HIS A CA 1
ATOM 578 C C . HIS A 1 74 ? -8.520 -9.323 18.222 1.00 93.75 74 HIS A C 1
ATOM 580 O O . HIS A 1 74 ? -9.700 -9.641 18.103 1.00 93.75 74 HIS A O 1
ATOM 586 N N . GLY A 1 75 ? -7.529 -10.045 17.698 1.00 95.19 75 GLY A N 1
ATOM 587 C CA . GLY A 1 75 ? -7.762 -11.193 16.817 1.00 95.19 75 GLY A CA 1
ATOM 588 C C . GLY A 1 75 ? -7.777 -10.862 15.320 1.00 95.19 75 GLY A C 1
ATOM 589 O O . GLY A 1 75 ? -7.925 -11.785 14.520 1.00 95.19 75 GLY A O 1
ATOM 590 N N . GLY A 1 76 ? -7.547 -9.604 14.934 1.00 97.44 76 GLY A N 1
ATOM 591 C CA . GLY A 1 76 ? -7.373 -9.211 13.540 1.00 97.44 76 GLY A CA 1
ATOM 592 C C . GLY A 1 76 ? -6.227 -9.955 12.844 1.00 97.44 76 GLY A C 1
ATOM 593 O O . GLY A 1 76 ? -5.350 -10.558 13.481 1.00 97.44 76 GLY A O 1
ATOM 594 N N . ARG A 1 77 ? -6.247 -9.950 11.510 1.00 98.38 77 ARG A N 1
ATOM 595 C CA . ARG A 1 77 ? -5.267 -10.656 10.672 1.00 98.38 77 ARG A CA 1
ATOM 596 C C . ARG A 1 77 ? -4.712 -9.738 9.592 1.00 98.38 77 ARG A C 1
ATOM 598 O O . ARG A 1 77 ? -5.459 -9.005 8.949 1.00 98.38 77 ARG A O 1
ATOM 605 N N . ILE A 1 78 ? -3.406 -9.836 9.364 1.00 98.31 78 ILE A N 1
ATOM 606 C CA . ILE A 1 78 ? -2.729 -9.207 8.231 1.00 98.31 78 ILE A CA 1
ATOM 607 C C . ILE A 1 78 ? -2.277 -10.320 7.291 1.00 98.31 78 ILE A C 1
ATOM 609 O O . ILE A 1 78 ? -1.572 -11.235 7.715 1.00 98.31 78 ILE A O 1
ATOM 613 N N . LEU A 1 79 ? -2.686 -10.245 6.028 1.00 98.25 79 LEU A N 1
ATOM 614 C CA . LEU A 1 79 ? -2.276 -11.167 4.977 1.00 98.25 79 LEU A CA 1
ATOM 615 C C . LEU A 1 79 ? -1.429 -10.415 3.957 1.00 98.25 79 LEU A C 1
ATOM 617 O O . LEU A 1 79 ? -1.926 -9.508 3.296 1.00 98.25 79 LEU A O 1
ATOM 621 N N . PHE A 1 80 ? -0.175 -10.824 3.801 1.00 97.62 80 PHE A N 1
ATOM 622 C CA . PHE A 1 80 ? 0.664 -10.365 2.701 1.00 97.62 80 PHE A CA 1
ATOM 623 C C . PHE A 1 80 ? 0.491 -11.297 1.510 1.00 97.62 80 PHE A C 1
ATOM 625 O O . PHE A 1 80 ? 0.708 -12.505 1.625 1.00 97.62 80 PHE A O 1
ATOM 632 N N . VAL A 1 81 ? 0.136 -10.730 0.361 1.00 96.31 81 VAL A N 1
ATOM 633 C CA . VAL A 1 81 ? 0.176 -11.453 -0.907 1.00 96.31 81 VAL A CA 1
ATOM 634 C C . VAL A 1 81 ? 1.559 -11.240 -1.503 1.00 96.31 81 VAL A C 1
ATOM 636 O O . VAL A 1 81 ? 1.881 -10.176 -2.020 1.00 96.31 81 VAL A O 1
ATOM 639 N N . SER A 1 82 ? 2.402 -12.259 -1.369 1.00 89.12 82 SER A N 1
ATOM 640 C CA . SER A 1 82 ? 3.701 -12.317 -2.039 1.00 89.12 82 SER A CA 1
ATOM 641 C C . SER A 1 82 ? 3.602 -13.176 -3.306 1.00 89.12 82 SER A C 1
ATOM 643 O O . SER A 1 82 ? 2.511 -13.526 -3.755 1.00 89.12 82 SER A O 1
ATOM 645 N N . SER A 1 83 ? 4.739 -13.551 -3.885 1.00 84.38 83 SER A N 1
ATOM 646 C CA . SER A 1 83 ? 4.798 -14.458 -5.029 1.00 84.38 83 SER A CA 1
ATOM 647 C C . SER A 1 83 ? 5.628 -15.700 -4.711 1.00 84.38 83 SER A C 1
ATOM 649 O O . SER A 1 83 ? 6.662 -15.643 -4.049 1.00 84.38 83 SER A O 1
ATOM 651 N N . GLY A 1 84 ? 5.171 -16.851 -5.201 1.00 72.12 84 GLY A N 1
ATOM 652 C CA . GLY A 1 84 ? 5.908 -18.108 -5.136 1.00 72.12 84 GLY A CA 1
ATOM 653 C C . GLY A 1 84 ? 6.796 -18.284 -6.363 1.00 72.12 84 GLY A C 1
ATOM 654 O O . GLY A 1 84 ? 6.535 -19.174 -7.171 1.00 72.12 84 GLY A O 1
ATOM 655 N N . PHE A 1 85 ? 7.822 -17.447 -6.543 1.00 57.81 85 PHE A N 1
ATOM 656 C C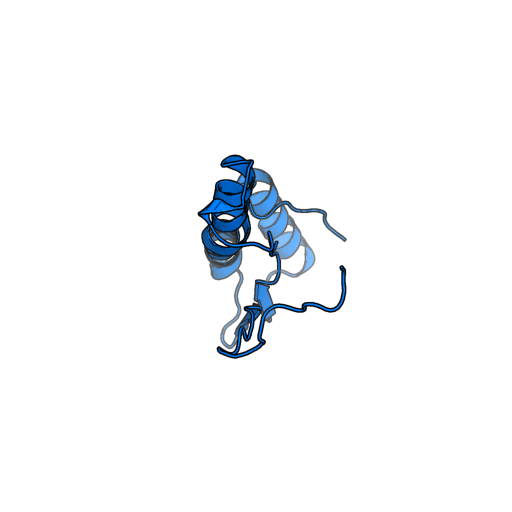A . PHE A 1 85 ? 8.820 -17.689 -7.590 1.00 57.81 85 PHE A CA 1
ATOM 657 C C . PHE A 1 85 ? 9.640 -18.937 -7.230 1.00 57.81 85 PHE A C 1
ATOM 659 O O . PHE A 1 85 ? 10.642 -18.895 -6.518 1.00 57.81 85 PHE A O 1
ATOM 666 N N . ARG A 1 86 ? 9.177 -20.095 -7.703 1.00 46.03 86 ARG A N 1
ATOM 667 C CA . ARG A 1 86 ? 9.894 -21.363 -7.582 1.00 46.03 86 ARG A CA 1
ATOM 668 C C . ARG A 1 86 ? 11.094 -21.334 -8.530 1.00 46.03 86 ARG A C 1
ATOM 670 O O . ARG A 1 86 ? 10.929 -21.154 -9.735 1.00 46.03 86 ARG A O 1
ATOM 677 N N . LYS A 1 87 ? 12.300 -21.541 -7.995 1.00 44.56 87 LYS A N 1
ATOM 678 C CA . LYS A 1 87 ? 13.534 -21.745 -8.775 1.00 44.56 87 LYS A CA 1
ATOM 679 C C . LYS A 1 87 ? 13.292 -22.879 -9.790 1.00 44.56 87 LYS A C 1
ATOM 681 O O . LYS A 1 87 ? 13.047 -24.006 -9.365 1.00 44.56 87 LYS A O 1
ATOM 686 N N . GLY A 1 88 ? 13.335 -22.596 -11.099 1.00 50.09 88 GLY A N 1
ATOM 687 C CA . GLY A 1 88 ? 13.416 -23.655 -12.120 1.00 50.09 88 GLY A CA 1
ATOM 688 C C . GLY A 1 88 ? 12.526 -23.587 -13.366 1.00 50.09 88 GLY A C 1
ATOM 689 O O . GLY A 1 88 ? 12.373 -24.625 -14.002 1.00 50.09 88 GLY A O 1
ATOM 690 N N . ARG A 1 89 ? 11.960 -22.443 -13.778 1.00 47.28 89 ARG A N 1
ATOM 691 C CA . ARG A 1 89 ? 11.430 -22.353 -15.153 1.00 47.28 89 ARG A CA 1
ATOM 692 C C . ARG A 1 89 ? 12.593 -21.994 -16.093 1.00 47.28 89 ARG A C 1
ATOM 694 O O . ARG A 1 89 ? 13.127 -20.896 -15.943 1.00 47.28 89 ARG A O 1
ATOM 701 N N . PRO A 1 90 ? 13.037 -22.887 -17.001 1.00 51.41 90 PRO A N 1
ATOM 702 C CA . PRO A 1 90 ? 14.020 -22.508 -18.013 1.00 51.41 90 PRO A CA 1
ATOM 703 C C . PRO A 1 90 ? 13.459 -21.348 -18.851 1.00 51.41 90 PRO A C 1
ATOM 705 O O . PRO A 1 90 ? 12.231 -21.228 -18.955 1.00 51.41 90 PRO A O 1
ATOM 708 N N . PRO A 1 91 ? 14.315 -20.486 -19.430 1.00 54.38 91 PRO A N 1
ATOM 709 C CA . PRO A 1 91 ? 13.856 -19.380 -20.259 1.00 54.38 91 PRO A CA 1
ATOM 710 C C . PRO A 1 91 ? 12.922 -19.923 -21.342 1.00 54.38 91 PRO A C 1
ATOM 712 O O . PRO A 1 91 ? 13.265 -20.873 -22.051 1.00 54.38 91 PRO A O 1
ATOM 715 N N . CYS A 1 92 ? 11.714 -19.362 -21.428 1.00 49.59 92 CYS A N 1
ATOM 716 C CA . CYS A 1 92 ? 10.757 -19.689 -22.478 1.00 49.59 92 CYS A CA 1
ATOM 717 C C . CYS A 1 92 ? 11.383 -19.313 -23.830 1.00 49.59 92 CYS A C 1
ATOM 719 O O . CYS A 1 92 ? 11.308 -18.168 -24.251 1.00 49.59 92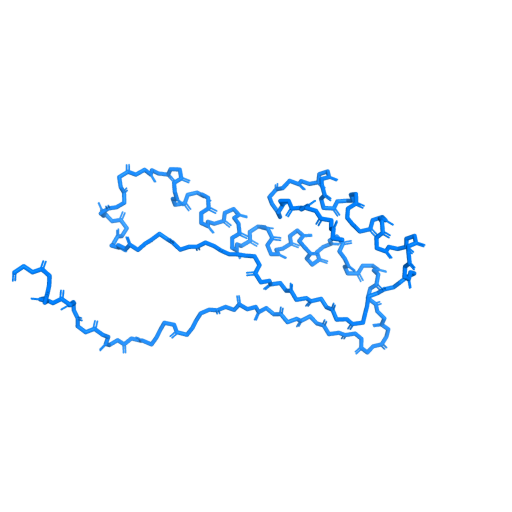 CYS A O 1
ATOM 721 N N . ARG A 1 93 ? 11.992 -20.287 -24.515 1.00 50.66 93 ARG A N 1
ATOM 722 C CA . ARG A 1 93 ? 12.525 -20.160 -25.884 1.00 50.66 93 ARG A CA 1
ATOM 723 C C . ARG A 1 93 ? 11.446 -20.317 -26.970 1.00 50.66 93 ARG A C 1
ATOM 725 O O . ARG A 1 93 ? 11.772 -20.632 -28.099 1.00 50.66 93 ARG A O 1
ATOM 732 N N . LEU A 1 94 ? 10.165 -20.157 -26.631 1.00 46.88 94 LEU A N 1
ATOM 73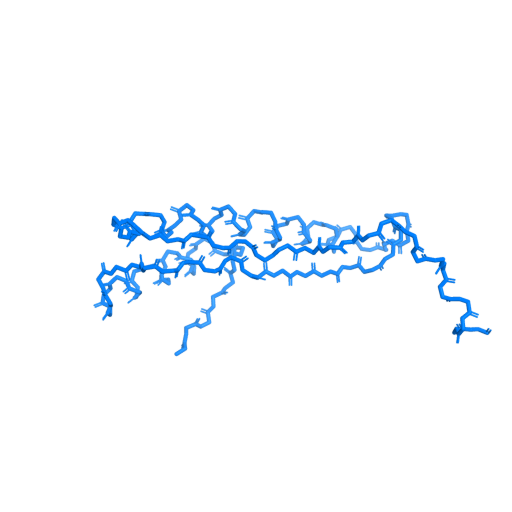3 C CA . LEU A 1 94 ? 9.034 -20.360 -27.554 1.00 46.88 94 LEU A CA 1
ATOM 734 C C . LEU A 1 94 ? 8.409 -19.049 -28.064 1.00 46.88 94 LEU A C 1
ATOM 736 O O . LEU A 1 94 ? 7.344 -19.073 -28.669 1.00 46.88 94 LEU A O 1
ATOM 740 N N . CYS A 1 95 ? 9.096 -17.925 -27.860 1.00 45.03 95 CYS A N 1
ATOM 741 C CA . CYS A 1 95 ? 8.814 -16.657 -28.531 1.00 45.03 95 CYS A CA 1
ATOM 742 C C . CYS A 1 95 ? 10.062 -16.188 -29.303 1.00 45.03 95 CYS A C 1
ATOM 744 O O . CYS A 1 95 ? 10.555 -15.093 -29.050 1.00 45.03 95 CYS A O 1
ATOM 746 N N . ALA A 1 96 ? 10.618 -17.049 -30.161 1.00 35.69 96 ALA A N 1
ATOM 747 C CA . ALA A 1 96 ? 11.511 -16.713 -31.277 1.00 35.69 96 ALA A CA 1
ATOM 748 C C . ALA A 1 96 ? 11.643 -17.931 -32.199 1.00 35.69 96 ALA A C 1
ATOM 750 O O . ALA A 1 96 ? 11.921 -19.028 -31.662 1.00 35.69 96 ALA A O 1
#

Mean predicted aligned error: 6.18 Å

Foldseek 3Di:
DQDAQLLDLVRLLVVLVVCCVVPVAAQEAELEFADDDDDDPVPDPDVVVVVVRCSGLPVSSVSNCVNRVVRYDDNGDYHYDDDDPDPDDDPPPPPD

Sequence (96 aa):
VLPCDVTCHDQMIHAAQETRTRFGRVDFLIVNAGVIYPGLVEDIDRIDDLKAHIEINLWGAVLTVRTFAPLLTHGGRILFVSSGFRKGRPPCRLCA